Protein AF-A0A432HWB7-F1 (afdb_monomer)

pLDDT: mean 78.28, std 13.92, range [49.34, 95.56]

Secondary structure (DSSP, 8-state):
--HHHHHHHHHHHHHHHHHHHHHHHHHHHHHHHHHHTTSS---TTTGGGT--

Radius of gyration: 18.08 Å; Cα contacts (8 Å, |Δi|>4): 14; chains: 1; bounding box: 38×16×48 Å

Sequence (52 aa):
MDPWQAFVAFSIGMGLSAACGFRIFLPPLILSLAARFEWVELGSDMLWLGDA

Solvent-accessible surface area (backbone atoms only — not comparable to full-atom values): 3132 Å² total; per-residue (Å²): 130,63,70,68,58,53,52,53,53,49,51,50,53,54,48,51,56,51,52,60,52,43,65,69,50,44,61,61,48,51,50,36,48,33,42,76,66,70,76,45,86,66,53,89,88,50,43,78,64,63,66,124

Foldseek 3Di:
DPVVVVVVVVVVVVVVVVVVVCVVVVVLVVVCVCLVVVVDDDPPVCVVSPDD

Structure (mmCIF, N/CA/C/O backbone):
data_AF-A0A432HWB7-F1
#
_entry.id   AF-A0A432HWB7-F1
#
loop_
_atom_site.group_PDB
_atom_site.id
_atom_site.type_symbol
_atom_site.label_atom_id
_atom_site.label_alt_id
_atom_site.label_comp_id
_atom_site.label_asym_id
_atom_site.label_entity_id
_atom_site.label_seq_id
_atom_site.pdbx_PDB_ins_code
_atom_site.Cartn_x
_atom_site.Cartn_y
_atom_site.Cartn_z
_atom_site.occupancy
_atom_site.B_iso_or_equiv
_atom_site.auth_seq_id
_atom_site.auth_comp_id
_atom_site.auth_asym_id
_atom_site.auth_atom_id
_atom_site.pdbx_PDB_model_num
ATOM 1 N N . MET A 1 1 ? 10.538 -3.173 -26.698 1.00 64.25 1 MET A N 1
ATOM 2 C CA . MET A 1 1 ? 10.556 -2.792 -25.273 1.00 64.25 1 MET A CA 1
ATOM 3 C C . MET A 1 1 ? 11.596 -3.628 -24.569 1.00 64.25 1 MET A C 1
ATOM 5 O O . MET A 1 1 ? 11.538 -4.847 -24.690 1.00 64.25 1 MET A O 1
ATOM 9 N N . ASP A 1 2 ? 12.510 -2.994 -23.845 1.00 89.31 2 ASP A N 1
ATOM 10 C CA . ASP A 1 2 ? 13.430 -3.709 -22.966 1.00 89.31 2 ASP A CA 1
ATOM 11 C C . ASP A 1 2 ? 12.641 -4.413 -21.847 1.00 89.31 2 ASP A C 1
ATOM 13 O O . ASP A 1 2 ? 11.750 -3.798 -21.250 1.00 89.31 2 ASP A O 1
ATOM 17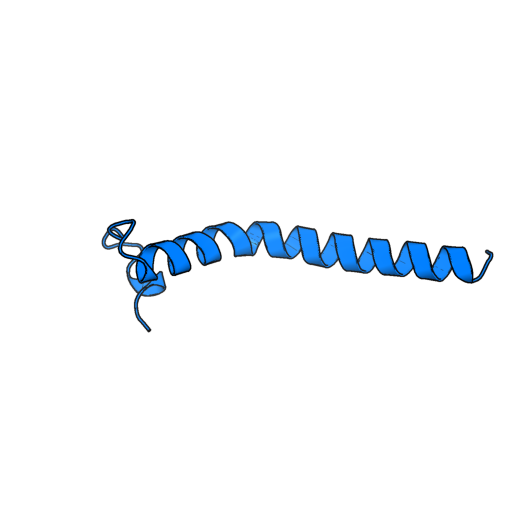 N N . PRO A 1 3 ? 12.938 -5.686 -21.534 1.00 90.06 3 PRO A N 1
ATOM 18 C CA . PRO A 1 3 ? 12.166 -6.475 -20.568 1.00 90.06 3 PRO A CA 1
ATOM 19 C C . PRO A 1 3 ? 12.168 -5.859 -19.162 1.00 90.06 3 PRO A C 1
ATOM 21 O O . PRO A 1 3 ? 11.189 -5.967 -18.427 1.00 90.06 3 PRO A O 1
ATOM 24 N N . TRP A 1 4 ? 13.233 -5.137 -18.810 1.00 94.25 4 TRP A N 1
ATOM 25 C CA . TRP A 1 4 ? 13.335 -4.406 -17.549 1.00 94.25 4 TRP A CA 1
ATOM 26 C C . TRP A 1 4 ? 12.275 -3.301 -17.415 1.00 94.25 4 TRP A C 1
ATOM 28 O O . TRP A 1 4 ? 11.670 -3.139 -16.357 1.00 94.25 4 TRP A O 1
ATOM 38 N N . GLN A 1 5 ? 11.982 -2.587 -18.506 1.00 94.06 5 GLN A N 1
ATOM 39 C CA . GLN A 1 5 ? 10.960 -1.534 -18.520 1.00 94.06 5 GLN A CA 1
ATOM 40 C C . GLN A 1 5 ? 9.557 -2.118 -18.341 1.00 94.06 5 GLN A C 1
ATOM 42 O O . GLN A 1 5 ? 8.724 -1.534 -17.651 1.00 94.06 5 GLN A O 1
ATOM 47 N N . ALA A 1 6 ? 9.307 -3.298 -18.916 1.00 92.75 6 ALA A N 1
ATOM 48 C CA . ALA A 1 6 ? 8.040 -3.999 -18.743 1.00 92.75 6 ALA A CA 1
ATOM 49 C C . ALA A 1 6 ? 7.809 -4.399 -17.276 1.00 92.75 6 ALA A C 1
ATOM 51 O O . ALA A 1 6 ? 6.707 -4.225 -16.760 1.00 92.75 6 ALA A O 1
ATOM 52 N N . PHE A 1 7 ? 8.852 -4.864 -16.584 1.00 95.19 7 PHE A N 1
ATOM 53 C CA . PHE A 1 7 ? 8.768 -5.218 -15.167 1.00 95.19 7 PHE A CA 1
ATOM 54 C C . PHE A 1 7 ? 8.458 -4.007 -14.274 1.00 95.19 7 PHE A C 1
ATOM 56 O O . PHE A 1 7 ? 7.591 -4.077 -13.397 1.00 95.19 7 PHE A O 1
ATOM 63 N N . VAL A 1 8 ? 9.120 -2.874 -14.524 1.00 95.56 8 VAL A N 1
ATOM 64 C CA . VAL A 1 8 ? 8.867 -1.623 -13.793 1.00 95.56 8 VAL A CA 1
ATOM 65 C C . VAL A 1 8 ? 7.451 -1.108 -14.066 1.00 95.56 8 VAL A C 1
ATOM 67 O O . VAL A 1 8 ? 6.730 -0.783 -13.124 1.00 95.56 8 VAL A O 1
ATOM 70 N N . ALA A 1 9 ? 7.014 -1.095 -15.328 1.00 93.94 9 ALA A N 1
ATOM 71 C CA . ALA A 1 9 ? 5.667 -0.667 -15.703 1.00 93.94 9 ALA A CA 1
ATOM 72 C C . ALA A 1 9 ? 4.579 -1.548 -15.067 1.00 93.94 9 ALA A C 1
ATOM 74 O O . ALA A 1 9 ? 3.584 -1.032 -14.556 1.00 93.94 9 ALA A O 1
ATOM 75 N N . PHE A 1 10 ? 4.789 -2.867 -15.038 1.00 94.62 10 PHE A N 1
ATOM 76 C CA . PHE A 1 10 ? 3.884 -3.808 -14.381 1.00 94.62 10 PHE A CA 1
ATOM 77 C C . PHE A 1 10 ? 3.809 -3.566 -12.868 1.00 94.62 10 PHE A C 1
ATOM 79 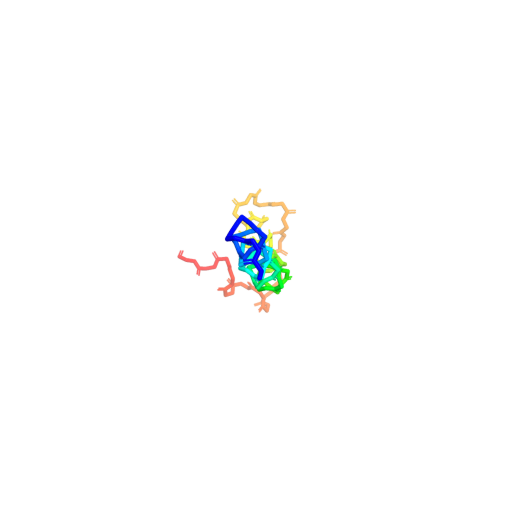O O . PHE A 1 10 ? 2.71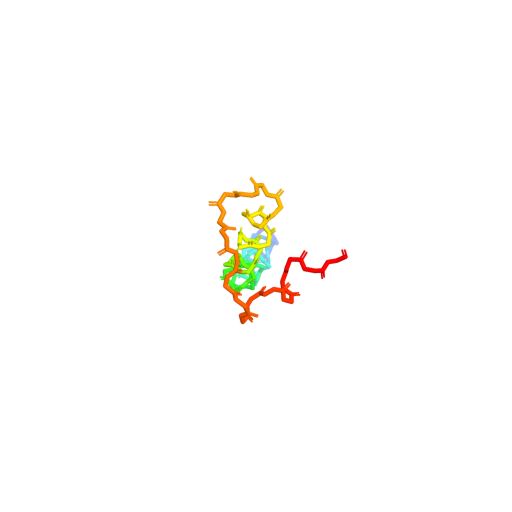6 -3.483 -12.308 1.00 94.62 10 PHE A O 1
ATOM 86 N N . SER A 1 11 ? 4.959 -3.376 -12.215 1.00 94.94 11 SER A N 1
ATOM 87 C CA . SER A 1 11 ? 5.031 -3.109 -10.773 1.00 94.94 11 SER A CA 1
ATOM 88 C C . SER A 1 11 ? 4.342 -1.795 -10.397 1.00 94.94 11 SER A C 1
ATOM 90 O O . SER A 1 11 ? 3.601 -1.744 -9.416 1.00 94.94 11 SER A O 1
ATOM 92 N N . ILE A 1 12 ? 4.522 -0.745 -11.207 1.00 95.25 12 ILE A N 1
ATOM 93 C CA . ILE A 1 12 ? 3.818 0.534 -11.037 1.00 95.25 12 ILE A CA 1
ATOM 94 C C . ILE A 1 12 ? 2.313 0.350 -11.230 1.00 95.25 12 ILE A C 1
ATOM 96 O O . ILE A 1 12 ? 1.546 0.846 -10.411 1.00 95.25 12 ILE A O 1
ATOM 100 N N . GLY A 1 13 ? 1.879 -0.385 -12.258 1.00 94.12 13 GLY A N 1
ATOM 101 C CA . GLY A 1 13 ? 0.461 -0.667 -12.494 1.00 94.12 13 GLY A CA 1
ATOM 102 C C . GLY A 1 13 ? -0.197 -1.400 -11.321 1.00 94.12 13 GLY A C 1
ATOM 103 O O . GLY A 1 13 ? -1.255 -0.982 -10.845 1.00 94.12 13 GLY A O 1
ATOM 104 N N . MET A 1 14 ? 0.458 -2.439 -10.792 1.00 93.50 14 MET A N 1
ATOM 105 C CA . MET A 1 14 ? -0.024 -3.152 -9.603 1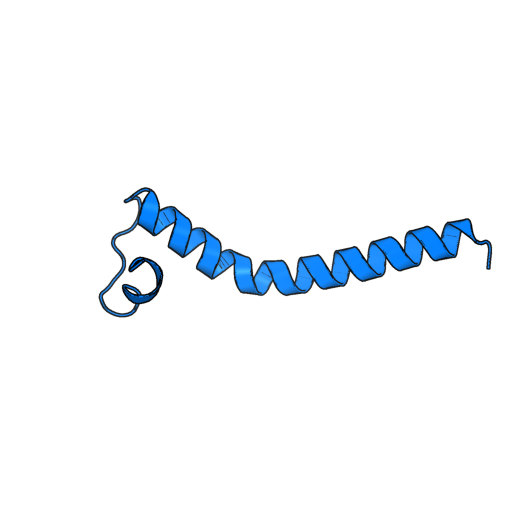.00 93.50 14 MET A CA 1
ATOM 106 C C . MET A 1 14 ? -0.035 -2.255 -8.357 1.00 93.50 14 MET A C 1
ATOM 108 O O . MET A 1 14 ? -1.016 -2.254 -7.613 1.00 93.50 14 MET A O 1
ATOM 112 N N . GLY A 1 15 ? 1.013 -1.452 -8.152 1.00 93.06 15 GLY A N 1
ATOM 113 C CA . GLY A 1 15 ? 1.106 -0.512 -7.034 1.00 93.06 15 GLY A CA 1
ATOM 114 C C . GLY A 1 15 ? 0.033 0.577 -7.075 1.00 93.06 15 GLY A C 1
ATOM 115 O O . GLY A 1 15 ? -0.586 0.859 -6.052 1.00 93.06 15 GLY A O 1
ATOM 116 N N . LEU A 1 16 ? -0.252 1.143 -8.253 1.00 92.81 16 LEU A N 1
ATOM 117 C CA . LEU A 1 16 ? -1.314 2.136 -8.438 1.00 92.81 16 LEU A CA 1
ATOM 118 C C . LEU A 1 16 ? -2.694 1.528 -8.161 1.00 92.81 16 LEU A C 1
ATOM 120 O O . LEU A 1 16 ? -3.502 2.139 -7.464 1.00 92.81 16 LEU A O 1
ATOM 124 N N . SER A 1 17 ? -2.943 0.307 -8.648 1.00 90.19 17 SER A N 1
ATOM 125 C CA . SER A 1 17 ? -4.197 -0.413 -8.393 1.00 90.19 17 SER A CA 1
ATOM 126 C C . SER A 1 17 ? -4.401 -0.682 -6.899 1.00 90.19 17 SER A C 1
ATOM 128 O O . SER A 1 17 ? -5.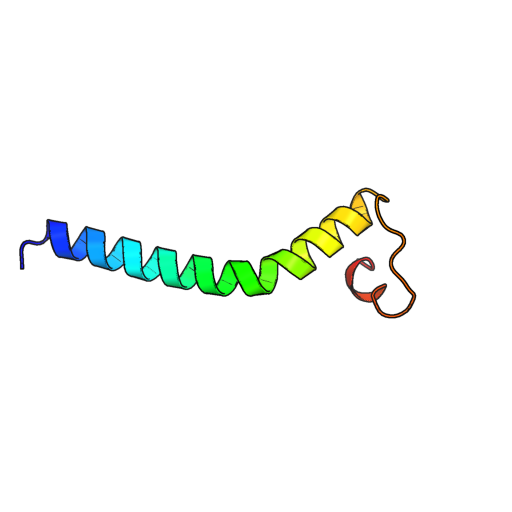499 -0.475 -6.379 1.00 90.19 17 SER A O 1
ATOM 130 N N . ALA A 1 18 ? -3.344 -1.097 -6.192 1.00 88.50 18 ALA A N 1
ATOM 131 C CA . ALA A 1 18 ? -3.384 -1.308 -4.748 1.00 88.50 18 ALA A CA 1
ATOM 132 C C . ALA A 1 18 ? -3.581 0.010 -3.976 1.00 88.50 18 ALA A C 1
ATOM 134 O O . ALA A 1 18 ? -4.414 0.068 -3.073 1.00 88.50 18 ALA A O 1
ATOM 135 N N . ALA A 1 19 ? -2.879 1.085 -4.352 1.00 88.75 19 ALA A N 1
ATOM 136 C CA . ALA A 1 19 ? -2.989 2.397 -3.712 1.00 88.75 19 ALA A CA 1
ATOM 137 C C . ALA A 1 19 ? -4.379 3.033 -3.893 1.00 88.75 19 ALA A C 1
ATOM 139 O O . ALA A 1 19 ? -4.924 3.613 -2.949 1.00 88.75 19 ALA A O 1
ATOM 140 N N . CYS A 1 20 ? -4.983 2.889 -5.078 1.00 87.19 20 CYS A N 1
ATOM 141 C CA . CYS A 1 20 ? -6.346 3.348 -5.340 1.00 87.19 20 CYS A CA 1
ATOM 142 C C . CYS A 1 20 ? -7.375 2.623 -4.459 1.00 87.19 20 CYS A C 1
ATOM 144 O O . CYS A 1 20 ? -8.220 3.286 -3.861 1.00 87.19 20 CYS A O 1
ATOM 146 N N . GLY A 1 21 ? -7.283 1.295 -4.320 1.00 84.50 21 GLY A N 1
ATOM 147 C CA . GLY A 1 21 ? -8.156 0.533 -3.417 1.00 84.50 21 GLY A CA 1
ATOM 148 C C . GLY A 1 21 ? -7.915 0.876 -1.945 1.00 84.50 21 GLY A C 1
ATOM 149 O O . GLY A 1 21 ? -8.860 1.115 -1.194 1.00 84.50 21 GLY A O 1
ATOM 150 N N . PHE A 1 22 ? -6.648 0.999 -1.542 1.00 84.56 22 PHE A N 1
ATOM 151 C CA . PHE A 1 22 ? -6.268 1.321 -0.169 1.00 84.56 22 PHE A CA 1
ATOM 152 C C . PHE A 1 22 ? -6.866 2.646 0.305 1.00 84.56 22 PHE A C 1
ATOM 154 O O . PHE A 1 22 ? -7.363 2.702 1.419 1.00 84.56 22 PHE A O 1
ATOM 161 N N . ARG A 1 23 ? -6.923 3.696 -0.527 1.00 81.75 23 ARG A N 1
ATOM 162 C CA . ARG A 1 23 ? -7.504 4.990 -0.119 1.00 81.75 23 ARG A CA 1
ATOM 163 C C . ARG A 1 23 ? -9.008 4.924 0.193 1.00 81.75 23 ARG A C 1
ATOM 165 O O . ARG A 1 23 ? -9.475 5.724 0.996 1.00 81.75 23 ARG A O 1
ATOM 172 N N . ILE A 1 24 ? -9.749 3.989 -0.408 1.00 83.75 24 ILE A N 1
ATOM 173 C CA . ILE A 1 24 ? -11.167 3.744 -0.092 1.00 83.75 24 ILE A CA 1
ATOM 174 C C . ILE A 1 24 ? -11.305 2.977 1.232 1.00 83.75 24 ILE A C 1
ATOM 176 O O . ILE A 1 24 ? -12.195 3.276 2.024 1.00 83.75 24 ILE A O 1
ATOM 180 N N . PHE A 1 25 ? -10.412 2.018 1.492 1.00 81.69 25 PHE A N 1
ATOM 181 C CA . PHE A 1 25 ? -10.449 1.183 2.699 1.00 81.69 25 PHE A CA 1
ATOM 182 C C . PHE A 1 25 ? -9.717 1.789 3.905 1.00 81.69 25 PHE A C 1
ATOM 184 O O . PHE A 1 25 ? -9.946 1.374 5.037 1.00 81.69 25 PHE A O 1
ATOM 191 N N . LEU A 1 26 ? -8.866 2.790 3.694 1.00 85.94 26 LEU A N 1
ATOM 192 C CA . LEU A 1 26 ? -8.067 3.419 4.740 1.00 85.94 26 LEU A CA 1
ATOM 193 C C . LEU A 1 26 ? -8.914 4.208 5.756 1.00 85.94 26 LEU A C 1
ATOM 195 O O . LEU A 1 26 ? -8.671 4.039 6.949 1.00 85.94 26 LEU A O 1
ATOM 199 N N . PRO A 1 27 ? -9.922 5.014 5.359 1.00 80.88 27 PRO A N 1
ATOM 200 C CA . PRO A 1 27 ? -10.805 5.678 6.315 1.00 80.88 27 PRO A CA 1
ATOM 201 C C . PRO A 1 27 ? -11.543 4.709 7.261 1.00 80.88 27 PRO A C 1
ATOM 203 O O . PRO A 1 27 ? -11.406 4.883 8.472 1.00 80.88 27 PRO A O 1
ATOM 206 N N . PRO A 1 28 ? -12.260 3.663 6.788 1.00 80.44 28 PRO A N 1
ATOM 207 C CA . PRO A 1 28 ? -12.917 2.719 7.692 1.00 80.44 28 PRO A CA 1
ATOM 208 C C . PRO A 1 28 ? -11.921 1.873 8.497 1.00 80.44 28 PRO A C 1
ATOM 210 O O . PRO A 1 28 ? -12.205 1.549 9.647 1.00 80.44 28 PRO A O 1
ATOM 213 N N . LEU A 1 29 ? -10.733 1.567 7.961 1.00 82.12 29 LEU A N 1
ATOM 214 C CA . LEU A 1 29 ? -9.666 0.895 8.712 1.00 82.12 29 LEU A CA 1
ATOM 215 C C . LEU A 1 29 ? -9.182 1.746 9.897 1.00 82.12 29 LEU A C 1
ATOM 217 O O . LEU A 1 29 ? -9.062 1.235 11.007 1.00 82.12 29 LEU A O 1
ATOM 221 N N . ILE A 1 30 ? -8.924 3.040 9.675 1.00 83.56 30 ILE A N 1
ATOM 222 C CA . ILE A 1 30 ? -8.497 3.969 10.732 1.00 83.56 30 ILE A CA 1
ATOM 223 C C . ILE A 1 30 ? -9.599 4.128 11.778 1.00 83.56 30 ILE A C 1
ATOM 225 O O . ILE A 1 30 ? -9.295 4.105 12.965 1.00 83.56 30 ILE A O 1
ATOM 229 N N . LEU A 1 31 ? -10.863 4.238 11.361 1.00 80.38 31 LEU A N 1
ATOM 230 C CA . LEU A 1 31 ? -11.999 4.304 12.284 1.00 80.38 31 LEU A CA 1
ATOM 231 C C . LEU A 1 31 ? -12.128 3.023 13.118 1.00 80.38 31 LEU A C 1
ATOM 233 O O . LEU A 1 31 ? -12.272 3.107 14.332 1.00 80.38 31 LEU A O 1
ATOM 237 N N . SER A 1 32 ? -11.984 1.849 12.495 1.00 72.44 32 SER A N 1
ATOM 238 C CA . SER A 1 32 ? -11.985 0.555 13.199 1.00 72.44 32 SER A CA 1
ATOM 239 C C . SER A 1 32 ? -10.816 0.441 14.186 1.00 72.44 32 SER A C 1
ATOM 241 O O . SER A 1 32 ? -10.945 -0.148 15.256 1.00 72.44 32 SER A O 1
ATOM 243 N N . LEU A 1 33 ? -9.653 1.005 13.849 1.00 78.62 33 LEU A N 1
ATOM 244 C CA . LEU A 1 33 ? -8.489 1.015 14.731 1.00 78.62 33 LEU A CA 1
ATOM 245 C C . LEU A 1 33 ? -8.677 2.001 15.893 1.00 78.62 33 LEU A C 1
ATOM 247 O O . LEU A 1 33 ? -8.414 1.648 17.037 1.00 78.62 33 LEU A O 1
ATOM 2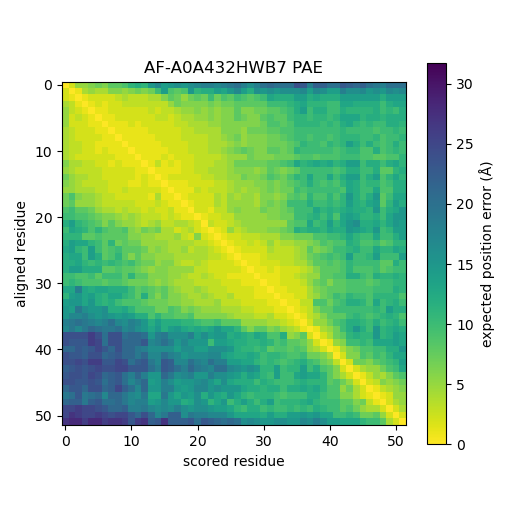51 N N . ALA A 1 34 ? -9.187 3.202 15.618 1.00 77.94 34 ALA A N 1
ATOM 252 C CA . ALA A 1 34 ? -9.506 4.212 16.625 1.00 77.94 34 ALA A CA 1
ATOM 253 C C . ALA A 1 34 ? -10.592 3.732 17.603 1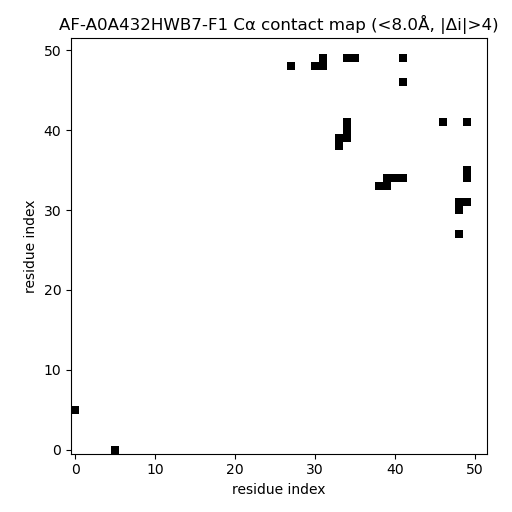.00 77.94 34 ALA A C 1
ATOM 255 O O . ALA A 1 34 ? -10.484 4.015 18.795 1.00 77.94 34 ALA A O 1
ATOM 256 N N . ALA A 1 35 ? -11.564 2.947 17.118 1.00 72.19 35 ALA A N 1
ATOM 257 C CA . ALA A 1 35 ? -12.546 2.231 17.934 1.00 72.19 35 ALA A CA 1
ATOM 258 C C . ALA A 1 35 ? -11.873 1.306 18.955 1.00 72.19 35 ALA A C 1
ATOM 260 O O . ALA A 1 35 ? -12.179 1.343 20.141 1.00 72.19 35 ALA A O 1
ATOM 261 N N . ARG A 1 36 ? -10.908 0.497 18.495 1.00 71.00 36 ARG A N 1
ATOM 262 C CA . ARG A 1 36 ? -10.181 -0.464 19.340 1.00 71.00 36 ARG A CA 1
ATOM 263 C C . ARG A 1 36 ? -9.234 0.189 20.344 1.00 71.00 36 ARG A C 1
ATOM 265 O O . ARG A 1 36 ? -8.938 -0.418 21.365 1.00 71.00 36 ARG A O 1
ATOM 272 N N . PHE A 1 37 ? -8.738 1.388 20.049 1.00 74.75 37 PHE A N 1
ATOM 273 C CA . PHE A 1 37 ? -7.885 2.163 20.955 1.00 74.75 37 PHE A CA 1
ATOM 274 C C . PHE A 1 37 ? -8.680 3.086 21.901 1.00 74.75 37 PHE A C 1
ATOM 276 O O . PHE A 1 37 ? -8.058 3.872 22.613 1.00 74.75 37 PHE A O 1
ATOM 283 N N . GLU A 1 38 ? -10.021 3.016 21.899 1.00 63.94 38 GLU A N 1
ATOM 284 C CA . GLU A 1 38 ? -10.930 3.884 22.677 1.00 63.94 38 GLU A CA 1
ATOM 285 C C . GLU A 1 38 ? -10.647 5.394 22.511 1.00 63.94 38 GLU A C 1
ATOM 287 O O . GLU A 1 38 ? -10.954 6.213 23.373 1.00 63.94 38 GLU A O 1
ATOM 292 N N . TRP A 1 39 ? -10.044 5.789 21.385 1.00 62.28 39 TRP A N 1
ATOM 293 C CA . TRP A 1 39 ? -9.699 7.186 21.085 1.00 62.28 39 TRP A CA 1
ATOM 294 C C . TRP A 1 39 ? -10.880 7.991 20.531 1.00 62.28 39 TRP A C 1
ATOM 296 O O . TRP A 1 39 ? -10.816 9.219 20.477 1.00 62.28 39 TRP A O 1
ATOM 306 N N . VAL A 1 40 ? -11.942 7.313 20.095 1.00 62.09 40 VAL A N 1
ATOM 307 C CA . VAL A 1 40 ? -13.157 7.913 19.541 1.00 62.09 40 VAL A CA 1
ATOM 308 C C . VAL A 1 40 ? -14.362 7.116 20.038 1.00 62.09 40 VAL A C 1
ATOM 310 O O . VAL A 1 40 ? -14.396 5.897 19.892 1.00 62.09 40 VAL A O 1
ATOM 313 N N . GLU A 1 41 ? -15.359 7.796 20.607 1.00 59.22 41 GLU A N 1
ATOM 314 C CA . GLU A 1 41 ? -16.676 7.203 20.852 1.00 59.22 41 GLU A CA 1
ATOM 315 C C . GLU A 1 41 ? -17.391 7.062 19.505 1.00 59.22 41 GLU A C 1
ATOM 317 O O . GLU A 1 41 ? -17.722 8.054 18.847 1.00 59.22 41 GLU A O 1
ATOM 322 N N . LEU A 1 42 ? -17.594 5.823 19.053 1.00 59.94 42 LEU A N 1
ATOM 323 C CA . LEU A 1 42 ? -18.361 5.560 17.842 1.00 59.94 42 LEU A CA 1
ATOM 324 C C . LEU A 1 42 ? -19.822 5.898 18.132 1.00 59.94 42 LEU A C 1
ATOM 326 O O . LEU A 1 42 ? -20.467 5.256 18.958 1.00 59.94 42 LEU A O 1
ATOM 330 N N . GLY A 1 43 ? -20.350 6.910 17.441 1.00 61.25 43 GLY A N 1
ATOM 331 C CA . GLY A 1 43 ? -21.778 7.219 17.473 1.00 61.25 43 GLY A CA 1
ATOM 332 C C . GLY A 1 43 ? -22.612 6.003 17.055 1.00 61.25 43 GLY A C 1
ATOM 333 O O . GLY A 1 43 ? -22.140 5.157 16.295 1.00 61.25 43 GLY A O 1
ATOM 334 N N . SER A 1 44 ? -23.861 5.930 17.523 1.00 56.56 44 SER A N 1
ATOM 335 C CA . SER A 1 44 ? -24.771 4.777 17.371 1.00 56.56 44 SER A CA 1
ATOM 336 C C . SER A 1 44 ? -24.891 4.199 15.952 1.00 56.56 44 SER A C 1
ATOM 338 O O . SER A 1 44 ? -25.193 3.022 15.801 1.00 56.56 44 SER A O 1
ATOM 340 N N . ASP A 1 45 ? -24.627 5.002 14.920 1.00 60.34 45 ASP A N 1
ATOM 341 C CA . ASP A 1 45 ? -24.681 4.624 13.501 1.00 60.34 45 ASP A CA 1
ATOM 342 C C . ASP A 1 45 ? -23.429 3.865 12.997 1.00 60.34 45 ASP A C 1
ATOM 344 O O . ASP A 1 45 ? -23.481 3.162 11.991 1.00 60.34 45 ASP A O 1
ATOM 348 N N . MET A 1 46 ? -22.290 3.979 13.693 1.00 60.38 46 MET A N 1
ATOM 349 C CA . MET A 1 46 ? -21.007 3.353 13.327 1.00 60.38 46 MET A CA 1
ATOM 350 C C . MET A 1 46 ? -20.603 2.190 14.246 1.00 60.38 46 MET A C 1
ATOM 352 O O . MET A 1 46 ? -19.546 1.598 14.039 1.00 60.38 46 MET A O 1
ATOM 356 N N . LEU A 1 47 ? -21.447 1.810 15.212 1.00 60.84 47 LEU A N 1
ATOM 357 C CA . LEU A 1 47 ? -21.194 0.680 16.119 1.00 60.84 47 LEU A CA 1
ATOM 358 C C . LEU A 1 47 ? -20.926 -0.643 15.379 1.00 60.84 47 LEU A C 1
ATOM 360 O O . LEU A 1 47 ? -20.097 -1.424 15.830 1.00 60.84 47 LEU A O 1
ATOM 364 N N . TRP A 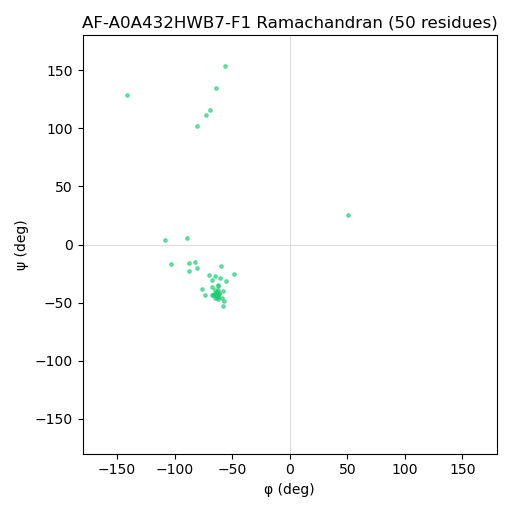1 48 ? -21.522 -0.852 14.199 1.00 61.41 48 TRP A N 1
ATOM 365 C CA . TRP A 1 48 ? -21.276 -2.032 13.352 1.00 61.41 48 TRP A CA 1
ATOM 366 C C . TRP A 1 48 ? -19.811 -2.191 12.903 1.00 61.41 48 TRP A C 1
ATOM 368 O O . TRP A 1 48 ? -19.419 -3.267 12.463 1.00 61.41 48 TRP A O 1
ATOM 378 N N . LEU A 1 49 ? -19.011 -1.120 12.972 1.00 60.06 49 LEU A N 1
ATOM 379 C CA . LEU A 1 49 ? -17.596 -1.115 12.598 1.00 60.06 49 LEU A CA 1
ATOM 380 C C . LEU A 1 49 ? -16.676 -1.532 13.763 1.00 60.06 49 LEU A C 1
ATOM 382 O O . LEU A 1 49 ? -15.539 -1.943 13.536 1.00 60.06 49 LEU A O 1
ATOM 386 N N . GLY A 1 50 ? -17.154 -1.383 15.002 1.00 59.75 50 GLY A N 1
ATOM 387 C CA . GLY A 1 50 ? -16.442 -1.745 16.232 1.00 59.75 50 GLY A CA 1
ATOM 388 C C . GLY A 1 50 ? -16.925 -3.050 16.869 1.00 59.75 50 GLY A C 1
ATOM 389 O O . GLY A 1 50 ? -16.201 -3.612 17.686 1.00 59.75 50 GLY A O 1
ATOM 390 N N . ASP A 1 51 ? -18.111 -3.530 16.489 1.00 54.12 51 ASP A N 1
ATOM 391 C CA . ASP A 1 51 ? -18.697 -4.780 16.971 1.00 54.12 51 ASP A CA 1
ATOM 392 C C . ASP A 1 51 ? -18.094 -5.969 16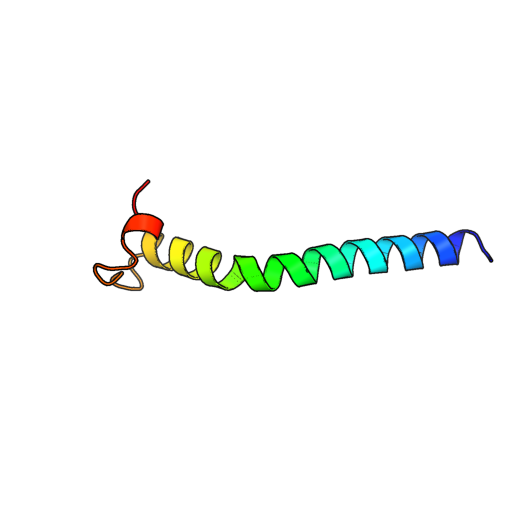.202 1.00 54.12 51 ASP A C 1
ATOM 394 O O . ASP A 1 51 ? -18.404 -6.216 15.033 1.00 54.12 51 ASP A O 1
ATOM 398 N N . ALA A 1 52 ? -17.156 -6.653 16.856 1.00 49.34 52 ALA A N 1
ATOM 399 C CA . ALA A 1 52 ? -16.616 -7.950 16.463 1.00 49.34 52 ALA A CA 1
ATOM 400 C C . ALA A 1 52 ? -16.759 -8.923 17.633 1.00 49.34 52 ALA A C 1
ATOM 402 O O . ALA A 1 52 ? -16.524 -8.482 18.782 1.00 49.34 52 ALA A O 1
#

Mean predicted aligned error: 9.18 Å